Protein AF-A0A7C6SS58-F1 (afdb_monomer_lite)

Structure (mmCIF, N/CA/C/O backbone):
data_AF-A0A7C6SS58-F1
#
_entry.id   AF-A0A7C6SS58-F1
#
loop_
_atom_site.group_PDB
_atom_site.id
_atom_site.type_symbol
_atom_site.label_atom_id
_atom_site.label_alt_id
_atom_site.label_comp_id
_atom_site.label_asym_id
_atom_site.label_entity_id
_atom_site.label_seq_id
_atom_site.pdbx_PDB_ins_code
_atom_site.Cartn_x
_atom_site.Cartn_y
_atom_site.Cartn_z
_atom_site.occupancy
_atom_site.B_iso_or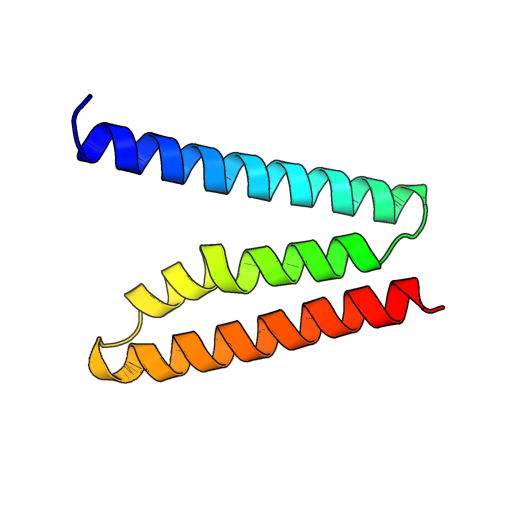_equiv
_atom_site.auth_seq_id
_atom_site.auth_comp_id
_atom_site.auth_asym_id
_atom_site.auth_atom_id
_atom_site.pdbx_PDB_model_num
ATOM 1 N N . MET A 1 1 ? 26.455 12.346 -1.211 1.00 68.56 1 MET A N 1
ATOM 2 C CA 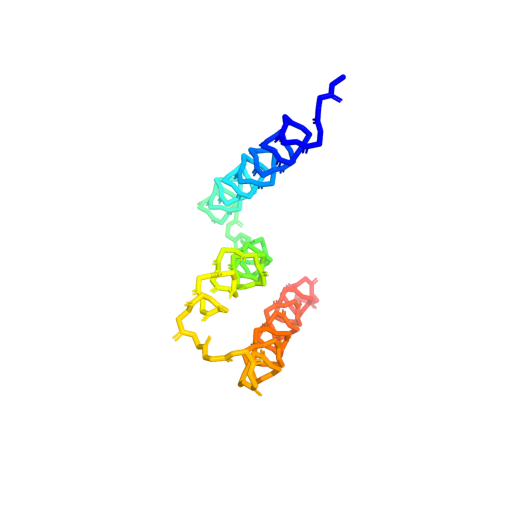. MET A 1 1 ? 25.707 11.077 -1.363 1.00 68.56 1 MET A CA 1
ATOM 3 C C . MET A 1 1 ? 25.436 10.865 -2.843 1.00 68.56 1 MET A C 1
ATOM 5 O O . MET A 1 1 ? 25.060 11.833 -3.491 1.00 68.56 1 MET A O 1
ATOM 9 N N . SER A 1 2 ? 25.666 9.674 -3.400 1.00 90.44 2 SER A N 1
ATOM 10 C CA . SER A 1 2 ? 25.355 9.417 -4.817 1.00 90.44 2 SER A CA 1
ATOM 11 C C . SER A 1 2 ? 23.855 9.167 -5.026 1.00 90.44 2 SER A C 1
ATOM 13 O O . SER A 1 2 ? 23.161 8.721 -4.110 1.00 90.44 2 SER A O 1
ATOM 15 N N . ASN A 1 3 ? 23.352 9.391 -6.245 1.00 91.88 3 ASN A N 1
ATOM 16 C CA . ASN A 1 3 ? 21.947 9.123 -6.592 1.00 91.88 3 ASN A CA 1
ATOM 17 C C . ASN A 1 3 ? 21.546 7.659 -6.325 1.00 91.88 3 ASN A C 1
ATOM 19 O O . ASN A 1 3 ? 20.421 7.385 -5.912 1.00 91.88 3 ASN A O 1
ATOM 23 N N . GLY A 1 4 ? 22.479 6.716 -6.502 1.00 90.19 4 GLY A N 1
ATOM 24 C CA . GLY A 1 4 ? 22.261 5.303 -6.179 1.00 90.19 4 GLY A CA 1
ATOM 25 C C . GLY A 1 4 ? 22.118 5.046 -4.676 1.00 90.19 4 GLY A C 1
ATOM 26 O O . GLY A 1 4 ? 21.215 4.323 -4.261 1.00 90.19 4 GLY A O 1
ATOM 27 N N . GLN A 1 5 ? 22.951 5.685 -3.848 1.00 91.19 5 GLN A N 1
ATOM 28 C CA . GLN A 1 5 ? 22.835 5.598 -2.388 1.00 91.19 5 GLN A CA 1
ATOM 29 C C . GLN A 1 5 ? 21.515 6.202 -1.894 1.00 91.19 5 GLN A C 1
ATOM 31 O O . GLN A 1 5 ? 20.843 5.601 -1.061 1.00 91.19 5 GLN A O 1
ATOM 36 N N . LEU A 1 6 ? 21.106 7.346 -2.452 1.00 93.88 6 LEU A N 1
ATOM 37 C CA . LEU A 1 6 ? 19.838 8.000 -2.118 1.00 93.88 6 LEU A CA 1
ATOM 38 C C . LEU A 1 6 ? 18.629 7.124 -2.457 1.00 93.88 6 LEU A C 1
ATOM 40 O O . LEU A 1 6 ? 17.746 6.943 -1.619 1.00 93.88 6 LEU A O 1
ATOM 44 N N . LYS A 1 7 ? 18.623 6.513 -3.647 1.00 90.44 7 LYS A N 1
ATOM 45 C CA . LYS A 1 7 ? 17.580 5.565 -4.053 1.00 90.44 7 LYS A CA 1
ATOM 46 C C . LYS A 1 7 ? 17.459 4.405 -3.064 1.00 90.44 7 LYS A C 1
ATOM 48 O O . LYS A 1 7 ? 16.351 4.070 -2.659 1.00 90.44 7 LYS A O 1
ATOM 53 N N . ASN A 1 8 ? 18.579 3.815 -2.652 1.00 90.31 8 ASN A N 1
ATOM 54 C CA . ASN A 1 8 ? 18.568 2.675 -1.735 1.00 90.31 8 ASN A CA 1
ATOM 55 C C . ASN A 1 8 ? 18.046 3.049 -0.342 1.00 90.31 8 ASN A C 1
ATOM 57 O O . ASN A 1 8 ? 17.278 2.282 0.232 1.00 90.31 8 ASN A O 1
ATOM 61 N N . VAL A 1 9 ? 18.398 4.233 0.172 1.00 94.12 9 VAL A N 1
ATOM 62 C CA . VAL A 1 9 ? 17.867 4.740 1.448 1.00 94.12 9 VAL A CA 1
ATOM 63 C C . VAL A 1 9 ? 16.349 4.908 1.377 1.00 94.12 9 VAL A C 1
ATOM 65 O O . VAL A 1 9 ? 15.649 4.419 2.259 1.00 94.12 9 VAL A O 1
ATOM 68 N N . PHE A 1 10 ? 15.818 5.526 0.318 1.00 91.38 10 PHE A N 1
ATOM 69 C CA . PHE A 1 10 ? 14.367 5.683 0.167 1.00 91.38 10 PHE A CA 1
ATOM 70 C C . PHE A 1 10 ? 13.638 4.352 0.008 1.00 91.38 10 PHE A C 1
ATOM 72 O O . PHE A 1 10 ? 12.583 4.161 0.606 1.00 91.38 10 PHE A O 1
ATOM 79 N N . VAL A 1 11 ? 14.204 3.416 -0.756 1.00 88.06 11 VAL A N 1
ATOM 80 C CA . VAL A 1 11 ? 13.641 2.069 -0.897 1.00 88.06 11 VAL A CA 1
ATOM 81 C C . VAL A 1 11 ? 13.596 1.370 0.461 1.00 88.06 11 VAL A C 1
ATOM 83 O O . VAL A 1 11 ? 12.551 0.845 0.838 1.00 88.06 11 VAL A O 1
ATOM 86 N N . PHE A 1 12 ? 14.695 1.406 1.216 1.00 90.38 12 PHE A N 1
ATOM 87 C CA . PHE A 1 12 ? 14.759 0.813 2.548 1.00 90.38 12 PHE A CA 1
ATOM 88 C C . PHE A 1 12 ? 13.732 1.434 3.501 1.00 90.38 12 PHE A C 1
ATOM 90 O O . PHE A 1 12 ? 12.971 0.702 4.127 1.00 90.38 12 PHE A O 1
ATOM 97 N N . LEU A 1 13 ? 13.665 2.768 3.570 1.00 91.62 13 LEU A N 1
ATOM 98 C CA . LEU A 1 13 ? 12.702 3.475 4.415 1.00 91.62 13 LEU A CA 1
ATOM 99 C C . LEU A 1 13 ? 11.258 3.134 4.041 1.00 91.62 13 LEU A C 1
ATOM 101 O O . LEU A 1 13 ? 10.448 2.892 4.930 1.00 91.62 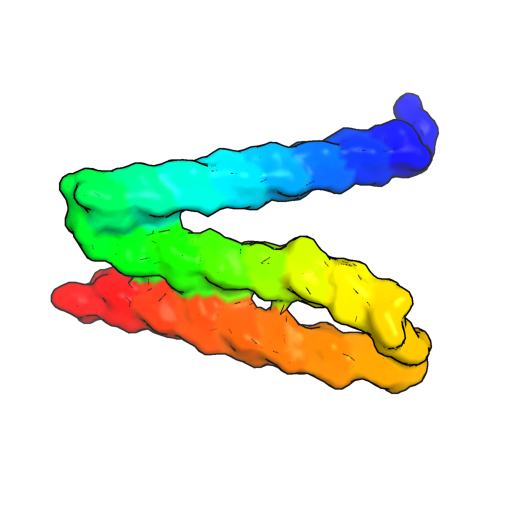13 LEU A O 1
ATOM 105 N N . ASN A 1 14 ? 10.945 3.059 2.746 1.00 88.88 14 ASN A N 1
ATOM 106 C CA . ASN A 1 14 ? 9.609 2.708 2.274 1.00 88.88 14 ASN A CA 1
ATOM 107 C C . ASN A 1 14 ? 9.202 1.297 2.738 1.00 88.88 14 ASN A C 1
ATOM 109 O O . ASN A 1 14 ? 8.156 1.123 3.361 1.00 88.88 14 ASN A O 1
ATOM 113 N N . TYR A 1 15 ? 10.065 0.294 2.535 1.00 87.38 15 TYR A N 1
ATOM 114 C CA . TYR A 1 15 ? 9.784 -1.069 2.998 1.00 87.38 15 TYR A CA 1
ATOM 115 C C . TYR A 1 15 ? 9.735 -1.179 4.526 1.00 87.38 15 TYR A C 1
ATOM 117 O O . TYR A 1 15 ? 8.852 -1.851 5.054 1.00 87.38 15 TYR A O 1
ATOM 125 N N . ALA A 1 16 ? 10.636 -0.507 5.247 1.00 92.00 16 ALA A N 1
ATOM 126 C CA . ALA A 1 16 ? 10.656 -0.524 6.708 1.00 92.00 16 ALA A CA 1
ATOM 127 C C . ALA A 1 16 ? 9.377 0.086 7.301 1.00 92.00 16 ALA A C 1
ATOM 129 O O . ALA A 1 16 ? 8.765 -0.512 8.186 1.00 92.00 16 ALA A O 1
ATOM 130 N N . LEU A 1 17 ? 8.936 1.237 6.780 1.00 92.44 17 LEU A N 1
ATOM 131 C CA . LEU A 1 17 ? 7.681 1.869 7.187 1.00 92.44 17 LEU A CA 1
ATOM 132 C C . LEU A 1 17 ? 6.474 0.999 6.828 1.00 92.44 17 LEU A C 1
ATOM 134 O O . LEU A 1 17 ? 5.590 0.829 7.662 1.00 92.44 17 LEU A O 1
ATOM 138 N N . GLY A 1 18 ? 6.457 0.392 5.638 1.00 90.31 18 GLY A N 1
ATOM 139 C CA . GLY A 1 18 ? 5.396 -0.531 5.230 1.00 90.31 18 GLY A CA 1
ATOM 140 C C . GLY A 1 18 ? 5.272 -1.743 6.160 1.00 90.31 18 GLY A C 1
ATOM 141 O O . GLY A 1 18 ? 4.171 -2.070 6.603 1.00 90.31 18 GLY A O 1
ATOM 142 N N . ILE A 1 19 ? 6.397 -2.371 6.522 1.00 91.62 19 ILE A N 1
ATOM 143 C CA . ILE A 1 19 ? 6.430 -3.490 7.479 1.00 91.62 19 ILE A CA 1
ATOM 144 C C . ILE A 1 19 ? 5.947 -3.033 8.856 1.00 91.62 19 ILE A C 1
ATOM 146 O O . ILE A 1 19 ? 5.132 -3.712 9.479 1.00 91.62 19 ILE A O 1
ATOM 150 N N . LEU A 1 20 ? 6.414 -1.877 9.330 1.00 95.62 20 LEU A N 1
ATOM 151 C CA . LEU A 1 20 ? 6.007 -1.340 10.625 1.00 95.62 20 LEU A CA 1
ATOM 152 C C . LEU A 1 20 ? 4.496 -1.073 10.672 1.00 95.62 20 LEU A C 1
ATOM 154 O O . LEU A 1 20 ? 3.839 -1.481 11.629 1.00 95.62 20 LEU A O 1
ATOM 158 N N . ILE A 1 21 ? 3.938 -0.450 9.630 1.00 93.31 21 ILE A N 1
ATOM 159 C CA . ILE A 1 21 ? 2.493 -0.225 9.496 1.00 93.31 21 ILE A CA 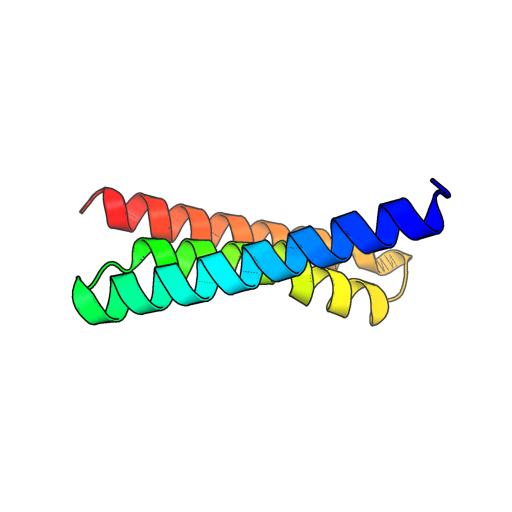1
ATOM 160 C C . ILE A 1 21 ? 1.751 -1.561 9.524 1.00 93.31 21 ILE A C 1
ATOM 162 O O . ILE A 1 21 ? 0.800 -1.696 10.286 1.00 93.31 21 ILE A O 1
ATOM 166 N N . ALA A 1 22 ? 2.204 -2.568 8.773 1.00 93.75 22 ALA A N 1
ATOM 167 C CA . ALA A 1 22 ? 1.560 -3.879 8.756 1.00 93.75 22 ALA A CA 1
ATOM 168 C C . ALA A 1 22 ? 1.540 -4.543 10.142 1.00 93.75 22 ALA A C 1
ATOM 170 O O . ALA A 1 22 ? 0.496 -5.029 10.581 1.00 93.75 22 ALA A O 1
ATOM 171 N N . LEU A 1 23 ? 2.663 -4.517 10.866 1.00 96.38 23 LEU A N 1
ATOM 172 C CA . LEU A 1 23 ? 2.758 -5.071 12.219 1.00 96.38 23 LEU A CA 1
ATOM 173 C C . LEU A 1 23 ? 1.851 -4.329 13.211 1.00 96.38 23 LEU A C 1
ATOM 175 O O . LEU A 1 23 ? 1.162 -4.962 14.014 1.00 96.38 23 LEU A O 1
ATOM 179 N N . ILE A 1 24 ? 1.821 -2.994 13.149 1.00 96.69 24 ILE A N 1
ATOM 180 C CA . ILE A 1 24 ? 0.954 -2.173 14.004 1.00 96.69 24 ILE A CA 1
ATOM 181 C C . ILE A 1 24 ? -0.518 -2.450 13.688 1.00 96.69 24 ILE A C 1
ATOM 183 O O . ILE A 1 24 ? -1.298 -2.682 14.610 1.00 96.69 24 ILE A O 1
ATOM 187 N N . SER A 1 25 ? -0.896 -2.485 12.411 1.00 96.31 25 SER A N 1
ATOM 188 C CA . SER A 1 25 ? -2.266 -2.761 11.971 1.00 96.31 25 SER A CA 1
ATOM 189 C C . SER A 1 25 ? -2.745 -4.141 12.409 1.00 96.31 25 SER A C 1
ATOM 191 O O . SER A 1 25 ? -3.842 -4.258 12.949 1.00 96.31 25 SER A O 1
ATOM 193 N N . LEU A 1 26 ? -1.908 -5.176 12.266 1.00 95.94 26 LEU A N 1
ATOM 194 C CA . LEU A 1 26 ? -2.208 -6.526 12.755 1.00 95.94 26 LEU A CA 1
ATOM 195 C C . LEU A 1 26 ? -2.376 -6.562 14.277 1.00 95.94 26 LEU A C 1
ATOM 197 O O . LEU A 1 26 ? -3.305 -7.187 14.781 1.00 95.94 26 LEU A O 1
ATOM 201 N N . SER A 1 27 ? -1.513 -5.863 15.018 1.00 97.19 27 SER A N 1
ATOM 202 C CA . SER A 1 27 ? -1.617 -5.745 16.477 1.00 97.19 27 SER A CA 1
ATOM 203 C C . SER A 1 27 ? -2.904 -5.028 16.906 1.00 97.19 27 SER A C 1
ATOM 205 O O . SER A 1 27 ? -3.579 -5.475 17.834 1.00 97.19 27 SER A O 1
ATOM 207 N N . LEU A 1 28 ? -3.282 -3.943 16.221 1.00 96.19 28 LEU A N 1
ATOM 208 C CA . LEU A 1 28 ? -4.527 -3.210 16.476 1.00 96.19 28 LEU A CA 1
ATOM 209 C C . LEU A 1 28 ? -5.761 -4.060 16.169 1.00 96.19 28 LEU A C 1
ATOM 211 O O . LEU A 1 28 ? -6.704 -4.059 16.959 1.00 96.19 28 LEU A O 1
ATOM 215 N N . PHE A 1 29 ? -5.735 -4.822 15.079 1.00 96.44 29 PHE A N 1
ATOM 216 C CA . PHE A 1 29 ? -6.796 -5.768 14.759 1.00 96.44 29 PHE A CA 1
ATOM 217 C C . PHE A 1 29 ? -6.910 -6.863 15.827 1.00 96.44 29 PHE A C 1
ATOM 219 O O . PHE A 1 29 ? -7.978 -7.050 16.399 1.00 96.44 29 PHE A O 1
ATOM 226 N N . ALA A 1 30 ? -5.804 -7.521 16.181 1.00 95.94 30 ALA A N 1
ATOM 227 C CA . ALA A 1 30 ? -5.810 -8.618 17.149 1.00 95.94 30 ALA A CA 1
ATOM 228 C C . ALA A 1 30 ? -6.227 -8.180 18.565 1.00 95.94 30 ALA A C 1
ATOM 230 O O . ALA A 1 30 ? -6.889 -8.933 19.272 1.00 95.94 30 ALA A O 1
ATOM 231 N N . LYS A 1 31 ? -5.834 -6.973 18.996 1.00 96.12 31 LYS A N 1
ATOM 232 C CA . LYS A 1 31 ? -6.091 -6.489 20.364 1.00 96.12 31 LYS A CA 1
ATOM 233 C C . LYS A 1 31 ? -7.391 -5.708 20.514 1.00 96.12 31 LYS A C 1
ATOM 235 O O . LYS A 1 31 ? -7.959 -5.705 21.601 1.00 96.12 31 LYS A O 1
ATOM 240 N N . LYS A 1 32 ? -7.810 -4.978 19.477 1.00 95.19 32 LYS A N 1
ATOM 241 C CA . LYS A 1 32 ? -8.934 -4.028 19.547 1.00 95.19 32 LYS A CA 1
ATOM 242 C C . LYS A 1 32 ? -10.026 -4.293 18.512 1.00 95.19 32 LYS A C 1
ATOM 244 O O . LYS A 1 32 ? -11.025 -3.585 18.513 1.00 95.19 32 LYS A O 1
ATOM 249 N N . GLY A 1 33 ? -9.839 -5.264 17.617 1.00 93.75 33 GLY A N 1
ATOM 250 C CA . GLY A 1 33 ? -10.779 -5.552 16.533 1.00 93.75 33 GLY A CA 1
ATOM 251 C C . GLY A 1 33 ? -10.806 -4.488 15.434 1.00 93.75 33 GLY A C 1
ATOM 252 O O . GLY A 1 33 ? -11.720 -4.487 14.621 1.00 93.75 33 GLY A O 1
ATOM 253 N N . TYR A 1 34 ? -9.834 -3.567 15.391 1.00 95.56 34 TYR A N 1
ATOM 254 C CA . TYR A 1 34 ? -9.837 -2.477 14.412 1.00 95.56 34 TYR A CA 1
ATOM 255 C C . TYR A 1 34 ? -9.527 -3.007 13.013 1.00 95.56 34 TYR A C 1
ATOM 257 O O . TYR A 1 34 ? -8.392 -3.393 12.729 1.00 95.56 34 TYR A O 1
ATOM 265 N N . VAL A 1 35 ? -10.527 -2.993 12.132 1.00 96.19 35 VAL A N 1
ATOM 266 C CA . VAL A 1 35 ? -10.399 -3.503 10.759 1.00 96.19 35 VAL A CA 1
ATOM 267 C C . VAL A 1 35 ? -9.840 -2.443 9.807 1.00 96.19 35 VAL A C 1
ATOM 269 O O . VAL A 1 35 ? -9.064 -2.771 8.911 1.00 96.19 35 VAL A O 1
ATOM 272 N N . ALA A 1 36 ? -10.141 -1.160 10.029 1.00 96.25 36 ALA A N 1
ATOM 273 C CA . ALA A 1 36 ? -9.691 -0.068 9.161 1.00 96.25 36 ALA A CA 1
ATOM 274 C C . ALA A 1 36 ? -8.161 -0.039 8.916 1.00 96.25 36 ALA A C 1
ATOM 276 O O . ALA A 1 36 ? -7.753 0.097 7.759 1.00 96.25 36 ALA A O 1
ATOM 277 N N . PRO A 1 37 ? -7.290 -0.251 9.928 1.00 95.88 37 PRO A N 1
ATOM 278 C CA . PRO A 1 37 ? -5.844 -0.356 9.712 1.00 95.88 37 PRO A CA 1
ATOM 279 C C . PRO A 1 37 ? -5.432 -1.488 8.757 1.00 95.88 37 PRO A C 1
ATOM 281 O O . PRO A 1 37 ? -4.447 -1.354 8.027 1.00 95.88 37 PRO A O 1
ATOM 284 N N . ILE A 1 38 ? -6.182 -2.595 8.719 1.00 96.94 38 ILE A N 1
ATOM 285 C CA . ILE A 1 38 ? -5.921 -3.708 7.797 1.00 96.94 38 ILE A CA 1
ATOM 286 C C . ILE A 1 38 ? -6.197 -3.272 6.360 1.00 96.94 38 ILE A C 1
ATOM 288 O O . ILE A 1 38 ? -5.335 -3.460 5.503 1.00 96.94 38 ILE A O 1
ATOM 292 N N . TYR A 1 39 ? -7.332 -2.618 6.101 1.00 97.31 39 TYR A N 1
ATOM 293 C CA . TYR A 1 39 ? -7.640 -2.094 4.768 1.00 97.31 39 TYR A CA 1
ATOM 294 C C . TYR A 1 39 ? -6.580 -1.097 4.284 1.00 97.31 39 TYR A C 1
ATOM 296 O O . TYR A 1 39 ? -6.089 -1.223 3.165 1.00 97.31 39 TYR A O 1
ATOM 304 N N . ILE A 1 40 ? -6.146 -0.175 5.150 1.00 94.94 40 ILE A N 1
ATOM 305 C CA . ILE A 1 40 ? -5.067 0.778 4.838 1.00 94.94 40 ILE A CA 1
ATOM 306 C C . ILE A 1 40 ? -3.761 0.041 4.508 1.00 94.94 40 ILE A C 1
ATOM 308 O O . ILE A 1 40 ? -3.079 0.380 3.542 1.00 94.94 40 ILE A O 1
ATOM 312 N N . THR A 1 41 ? -3.418 -0.993 5.279 1.00 95.81 41 THR A N 1
ATOM 313 C CA . THR A 1 41 ? -2.209 -1.797 5.042 1.00 95.81 41 THR A CA 1
ATOM 314 C C . THR A 1 41 ? -2.260 -2.489 3.682 1.00 95.81 41 THR A C 1
ATOM 316 O O . THR A 1 41 ? -1.289 -2.431 2.929 1.00 95.81 41 THR A O 1
ATOM 319 N N . VAL A 1 42 ? -3.392 -3.108 3.337 1.00 95.94 42 VAL A N 1
ATOM 320 C CA . VAL A 1 42 ? -3.568 -3.762 2.033 1.00 95.94 42 VAL A CA 1
ATOM 321 C C . VAL A 1 42 ? -3.478 -2.741 0.897 1.00 95.94 42 VAL A C 1
ATOM 323 O O . VAL A 1 42 ? -2.793 -3.003 -0.090 1.00 95.94 42 VAL A O 1
ATOM 326 N N . ALA A 1 43 ? -4.072 -1.554 1.060 1.00 96.31 43 ALA A N 1
ATOM 327 C CA . ALA A 1 43 ? -3.981 -0.473 0.081 1.00 96.31 43 ALA A CA 1
ATOM 328 C C . ALA A 1 43 ? -2.516 -0.099 -0.215 1.00 96.31 43 ALA A C 1
ATOM 330 O O . ALA A 1 43 ? -2.108 -0.073 -1.375 1.00 96.31 43 ALA A O 1
ATOM 331 N N . ILE A 1 44 ? -1.700 0.106 0.827 1.00 93.56 44 ILE A N 1
ATOM 332 C CA . ILE A 1 44 ? -0.268 0.432 0.693 1.00 93.56 44 ILE A CA 1
ATOM 333 C C . ILE A 1 44 ? 0.500 -0.689 -0.022 1.00 93.5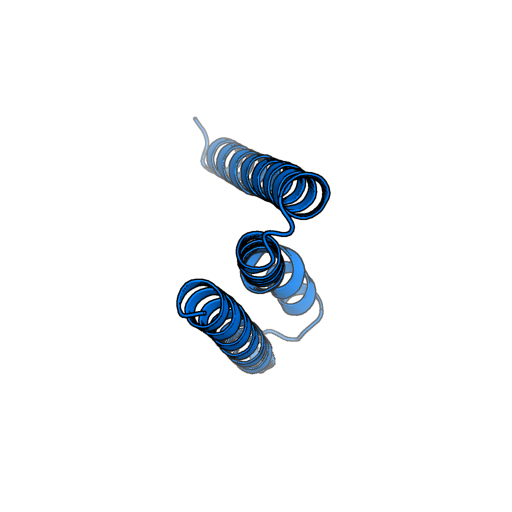6 44 ILE A C 1
ATOM 335 O O . ILE A 1 44 ? 1.331 -0.421 -0.892 1.00 93.56 44 ILE A O 1
ATOM 339 N N . VAL A 1 45 ? 0.224 -1.950 0.326 1.00 92.94 45 VAL A N 1
ATOM 340 C CA . VAL A 1 45 ? 0.885 -3.109 -0.293 1.00 92.94 45 VAL A CA 1
ATOM 341 C C . VAL A 1 45 ? 0.563 -3.209 -1.790 1.00 92.94 45 VAL A C 1
ATOM 343 O O . VAL A 1 45 ? 1.436 -3.579 -2.580 1.00 92.94 45 VAL A O 1
ATOM 346 N N . ILE A 1 46 ? -0.660 -2.850 -2.189 1.00 95.12 46 ILE A N 1
ATOM 347 C CA . ILE A 1 46 ? -1.101 -2.892 -3.587 1.00 95.12 46 ILE A CA 1
ATOM 348 C C . ILE A 1 46 ? -0.353 -1.868 -4.449 1.00 95.12 46 ILE A C 1
ATOM 350 O O . ILE A 1 46 ? 0.266 -2.264 -5.433 1.00 95.12 46 ILE A O 1
ATOM 354 N N . VAL A 1 47 ? -0.351 -0.587 -4.068 1.00 94.06 47 VAL A N 1
ATOM 355 C CA . VAL A 1 47 ? 0.276 0.491 -4.875 1.00 94.06 47 VAL A CA 1
ATOM 356 C C . VAL A 1 47 ? 1.796 0.542 -4.758 1.00 94.06 47 VAL A C 1
ATOM 358 O O . VAL A 1 47 ? 2.483 1.127 -5.586 1.00 94.06 47 VAL A O 1
ATOM 361 N N . GLY A 1 48 ? 2.361 -0.055 -3.709 1.00 90.56 48 GLY A N 1
ATOM 362 C CA . GLY A 1 48 ? 3.804 -0.117 -3.527 1.00 90.56 48 GLY A CA 1
ATOM 363 C C . GLY A 1 48 ? 4.382 -1.426 -4.077 1.00 90.56 48 GLY A C 1
ATOM 364 O O . GLY A 1 48 ? 4.725 -1.507 -5.259 1.00 90.56 48 GLY A O 1
ATOM 365 N N . PRO A 1 49 ? 4.572 -2.450 -3.230 1.00 90.69 49 PRO A N 1
ATOM 366 C CA . PRO A 1 49 ? 5.191 -3.717 -3.615 1.00 90.69 49 PRO A CA 1
ATOM 367 C C . PRO A 1 49 ? 4.544 -4.420 -4.815 1.00 90.69 49 PRO A C 1
ATOM 369 O O . PRO A 1 49 ? 5.265 -4.832 -5.726 1.00 90.69 49 PRO A O 1
ATOM 372 N N . ILE A 1 50 ? 3.215 -4.575 -4.817 1.00 92.69 50 ILE A N 1
ATOM 373 C CA . ILE A 1 50 ? 2.517 -5.374 -5.836 1.00 92.69 50 ILE A CA 1
ATOM 374 C C . ILE A 1 50 ? 2.573 -4.674 -7.190 1.00 92.69 50 ILE A C 1
ATOM 376 O O . ILE A 1 50 ? 2.989 -5.297 -8.164 1.00 92.69 50 ILE A O 1
ATOM 380 N N . GLU A 1 51 ? 2.241 -3.385 -7.259 1.00 95.44 51 GLU A N 1
ATOM 381 C CA . GLU A 1 51 ? 2.351 -2.609 -8.494 1.00 95.44 51 GLU A CA 1
ATOM 382 C C . GLU A 1 51 ? 3.766 -2.673 -9.070 1.00 95.44 51 GLU A C 1
ATOM 384 O O . GLU A 1 51 ? 3.954 -3.052 -10.224 1.00 95.44 51 GLU A O 1
ATOM 389 N N . ASN A 1 52 ? 4.789 -2.419 -8.250 1.00 93.81 52 ASN A N 1
ATOM 390 C CA . ASN A 1 52 ? 6.181 -2.483 -8.695 1.00 93.81 52 ASN A CA 1
ATOM 391 C C . ASN A 1 52 ? 6.590 -3.867 -9.216 1.00 93.81 52 ASN A C 1
ATOM 393 O O . ASN A 1 52 ? 7.440 -3.962 -10.107 1.00 93.81 52 ASN A O 1
ATOM 397 N N . LEU A 1 53 ? 6.039 -4.942 -8.647 1.00 93.38 53 LEU A N 1
ATOM 398 C CA . LEU A 1 53 ? 6.271 -6.302 -9.124 1.00 93.38 53 LEU A CA 1
ATOM 399 C C . LEU A 1 53 ? 5.598 -6.517 -10.484 1.00 93.38 53 LEU A C 1
ATOM 401 O O . LEU A 1 53 ? 6.258 -6.949 -11.428 1.00 93.38 53 LEU A O 1
ATOM 405 N N . LEU A 1 54 ? 4.320 -6.155 -10.599 1.00 94.81 54 LEU A N 1
ATOM 406 C CA . LEU A 1 54 ? 3.539 -6.299 -11.827 1.00 94.81 54 LEU A CA 1
ATOM 407 C C . LEU A 1 54 ? 4.141 -5.480 -12.975 1.00 94.81 54 LEU A C 1
ATOM 409 O O . LEU A 1 54 ? 4.335 -6.010 -14.064 1.00 94.81 54 LEU A O 1
ATOM 413 N N . MET A 1 55 ? 4.555 -4.238 -12.715 1.00 96.31 55 MET A N 1
ATOM 414 C CA . MET A 1 55 ? 5.201 -3.337 -13.681 1.00 96.31 55 MET A CA 1
ATOM 415 C C . MET A 1 55 ? 6.487 -3.903 -14.304 1.00 96.31 55 MET A C 1
ATOM 417 O O . MET A 1 55 ? 6.872 -3.504 -15.409 1.00 96.31 55 MET A O 1
ATOM 421 N N . LYS A 1 56 ? 7.171 -4.821 -13.604 1.00 94.81 56 LYS A N 1
ATOM 422 C CA . LYS A 1 56 ? 8.355 -5.539 -14.109 1.00 94.81 56 LYS A CA 1
ATOM 423 C C . LYS A 1 56 ? 7.994 -6.766 -14.947 1.00 94.81 56 LYS A C 1
ATOM 425 O O . LYS A 1 56 ? 8.827 -7.209 -15.730 1.00 94.81 56 LYS A O 1
ATOM 430 N N . MET A 1 57 ? 6.795 -7.313 -14.763 1.00 95.19 57 MET A N 1
ATOM 431 C CA . MET A 1 57 ? 6.298 -8.502 -15.461 1.00 95.19 57 MET A CA 1
ATOM 432 C C . MET A 1 57 ? 5.560 -8.160 -16.758 1.00 95.19 57 MET A C 1
ATOM 434 O O . MET A 1 57 ? 5.476 -9.004 -17.646 1.00 95.19 57 MET A O 1
ATOM 438 N N . VAL A 1 58 ? 5.040 -6.936 -16.886 1.00 95.94 58 VAL A N 1
ATOM 439 C CA . VAL A 1 58 ? 4.341 -6.477 -18.093 1.00 95.94 58 VAL A CA 1
A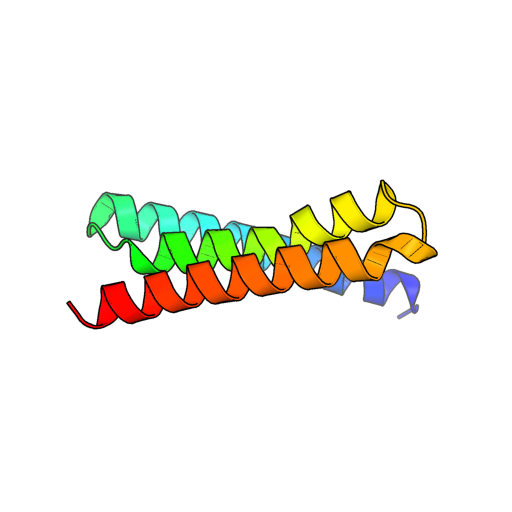TOM 440 C C . VAL A 1 58 ? 5.222 -5.629 -19.007 1.00 95.94 58 VAL A C 1
ATOM 442 O O . VAL A 1 58 ? 6.170 -4.960 -18.581 1.00 95.94 58 VAL A O 1
ATOM 445 N N . SER A 1 59 ? 4.878 -5.636 -20.296 1.00 96.25 59 SER A N 1
ATOM 446 C CA . SER A 1 59 ? 5.556 -4.812 -21.290 1.00 96.25 59 SER A CA 1
ATOM 447 C C . SER A 1 59 ? 5.288 -3.314 -21.039 1.00 96.25 59 SER A C 1
ATOM 449 O O . SER A 1 59 ? 4.219 -2.963 -20.534 1.00 96.25 59 SER A O 1
ATOM 451 N N . PRO A 1 60 ? 6.213 -2.395 -21.388 1.00 95.69 60 PRO A N 1
ATOM 452 C CA . PRO A 1 60 ? 6.049 -0.967 -21.102 1.00 95.69 60 PRO A CA 1
ATOM 453 C C . PRO A 1 60 ? 4.748 -0.345 -21.630 1.00 95.69 60 PRO A C 1
ATOM 455 O O . PRO A 1 60 ? 4.197 0.534 -20.975 1.00 95.69 60 PRO A O 1
ATOM 458 N N . LYS A 1 61 ? 4.239 -0.823 -22.774 1.00 96.56 61 LYS A N 1
ATOM 459 C CA . LYS A 1 61 ? 2.978 -0.361 -23.383 1.00 96.56 61 LYS A CA 1
ATOM 460 C C . LYS A 1 61 ? 1.726 -0.757 -22.591 1.00 96.56 61 LYS A C 1
ATOM 462 O O . LYS A 1 61 ? 0.702 -0.110 -22.755 1.00 96.56 61 LYS A O 1
ATOM 467 N N . ASP A 1 62 ? 1.815 -1.772 -21.730 1.00 96.94 62 ASP A N 1
ATOM 468 C CA . ASP A 1 62 ? 0.684 -2.297 -20.951 1.00 96.94 62 ASP A CA 1
ATOM 469 C C . ASP A 1 62 ? 0.725 -1.831 -19.484 1.00 96.94 62 ASP A C 1
ATOM 471 O O . ASP A 1 62 ? -0.197 -2.088 -18.715 1.00 96.94 62 ASP A O 1
ATOM 475 N N . ARG A 1 63 ? 1.784 -1.114 -19.077 1.00 96.75 63 ARG A N 1
ATOM 476 C CA . ARG A 1 63 ? 1.970 -0.634 -17.695 1.00 96.75 63 ARG A CA 1
ATOM 477 C C . ARG A 1 63 ? 0.844 0.267 -17.204 1.00 96.75 63 ARG A C 1
ATOM 479 O O . ARG A 1 63 ? 0.510 0.213 -16.028 1.00 96.75 63 ARG A O 1
ATOM 486 N N . TRP A 1 64 ? 0.228 1.042 -18.095 1.00 97.12 64 TRP A N 1
ATOM 487 C CA . TRP A 1 64 ? -0.915 1.885 -17.737 1.00 97.12 64 TRP A CA 1
ATOM 488 C C . TRP A 1 64 ? -2.102 1.057 -17.221 1.00 97.12 64 TRP A C 1
ATOM 490 O O . TRP A 1 64 ? -2.828 1.515 -16.351 1.00 97.12 64 TRP A O 1
ATOM 500 N N . ILE A 1 65 ? -2.286 -0.180 -17.699 1.00 97.31 65 ILE A N 1
ATOM 501 C CA . ILE A 1 65 ? -3.362 -1.060 -17.223 1.00 97.31 65 ILE A CA 1
ATOM 502 C C . ILE A 1 65 ? -3.088 -1.465 -15.776 1.00 97.31 65 ILE A C 1
ATOM 504 O O . ILE A 1 65 ? -3.987 -1.421 -14.940 1.00 97.31 65 ILE A O 1
ATOM 508 N N . VAL A 1 66 ? -1.838 -1.834 -15.477 1.00 97.38 66 VAL A N 1
ATOM 509 C CA . VAL A 1 66 ? -1.412 -2.189 -14.118 1.00 97.38 66 VAL A CA 1
ATOM 510 C C . VAL A 1 66 ? -1.617 -1.006 -13.175 1.00 97.38 66 VAL A C 1
ATOM 512 O O . VAL A 1 66 ? -2.256 -1.197 -12.149 1.00 97.38 66 VAL A O 1
ATOM 515 N N . ASP A 1 67 ? -1.162 0.189 -13.561 1.00 97.56 67 ASP A N 1
ATOM 516 C CA . ASP A 1 67 ? -1.337 1.440 -12.803 1.00 97.56 67 ASP A CA 1
ATOM 517 C C . ASP A 1 67 ? -2.813 1.727 -12.479 1.00 97.56 67 ASP A C 1
ATOM 519 O O . ASP A 1 67 ? -3.173 2.003 -11.334 1.00 97.56 67 ASP A O 1
ATOM 523 N N . GLN A 1 68 ? -3.704 1.602 -13.468 1.00 98.19 68 GLN A N 1
ATOM 524 C CA . GLN A 1 68 ? -5.130 1.853 -13.255 1.00 98.19 68 GLN A CA 1
ATOM 525 C C . GLN A 1 68 ? -5.782 0.786 -12.369 1.00 98.19 68 GLN A C 1
ATOM 527 O O . GLN A 1 68 ? -6.583 1.118 -11.496 1.00 98.19 68 GLN A O 1
ATOM 532 N N . ILE A 1 69 ? -5.425 -0.491 -12.537 1.00 97.69 69 ILE A N 1
ATOM 533 C CA . ILE A 1 69 ? -5.954 -1.572 -11.696 1.00 97.69 69 ILE A CA 1
ATOM 534 C C . ILE A 1 69 ? -5.495 -1.402 -10.243 1.00 97.69 69 ILE A C 1
ATOM 536 O O . ILE A 1 69 ? -6.322 -1.487 -9.332 1.00 97.69 69 ILE A O 1
ATOM 540 N N . THR A 1 70 ? -4.205 -1.148 -10.001 1.00 97.44 70 THR A N 1
ATOM 541 C CA . THR A 1 70 ? -3.674 -0.974 -8.639 1.00 97.44 70 THR A CA 1
ATOM 542 C C . THR A 1 70 ? -4.237 0.281 -7.981 1.00 97.44 70 THR A C 1
ATOM 544 O O . THR A 1 70 ? -4.611 0.223 -6.808 1.00 97.44 70 THR A O 1
ATOM 547 N N . SER A 1 71 ? -4.418 1.366 -8.739 1.00 97.94 71 SER A N 1
ATOM 548 C CA . SER A 1 71 ? -5.078 2.593 -8.275 1.00 97.94 71 SER A CA 1
ATOM 549 C C . SER A 1 71 ? -6.548 2.378 -7.902 1.00 97.94 71 SER A C 1
ATOM 551 O O . SER A 1 71 ? -6.992 2.834 -6.849 1.00 97.94 71 SER A O 1
ATOM 553 N N . ILE A 1 72 ? -7.321 1.648 -8.713 1.00 98.38 72 ILE A N 1
ATOM 554 C CA . ILE A 1 72 ? -8.723 1.328 -8.393 1.00 98.38 72 ILE A CA 1
ATOM 555 C C . ILE A 1 72 ? -8.799 0.487 -7.116 1.00 98.38 72 ILE A C 1
ATOM 557 O O . ILE A 1 72 ? -9.578 0.797 -6.215 1.00 98.38 72 ILE A O 1
ATOM 561 N N . LEU A 1 73 ? -7.969 -0.553 -7.007 1.00 98.19 73 LEU A N 1
ATOM 562 C CA . LEU A 1 73 ? -7.928 -1.401 -5.817 1.00 98.19 73 LEU A CA 1
ATOM 563 C C . LEU A 1 73 ? -7.549 -0.602 -4.564 1.00 98.19 73 LEU A C 1
ATOM 565 O O . LEU A 1 73 ? -8.184 -0.759 -3.523 1.00 98.19 73 LEU A O 1
ATOM 569 N N . PHE A 1 74 ? -6.567 0.293 -4.667 1.00 98.00 74 PHE A N 1
ATOM 570 C CA . PHE A 1 74 ? -6.193 1.208 -3.592 1.00 98.00 74 PHE A CA 1
ATOM 571 C C . PHE A 1 74 ? -7.370 2.044 -3.099 1.00 98.00 74 PHE A C 1
ATOM 573 O O . PHE A 1 74 ? -7.644 2.077 -1.899 1.00 98.00 74 PHE A O 1
ATOM 580 N N . LEU A 1 75 ? -8.096 2.677 -4.023 1.00 98.31 75 LEU A N 1
ATOM 581 C CA . LEU A 1 75 ? -9.253 3.505 -3.694 1.00 98.31 75 LEU A CA 1
ATOM 582 C C . LEU A 1 75 ? -10.379 2.687 -3.055 1.00 98.31 75 LEU A C 1
ATOM 584 O O . LEU A 1 75 ? -11.000 3.159 -2.105 1.00 98.31 75 LEU A O 1
ATOM 588 N N . ILE A 1 76 ? -10.605 1.451 -3.512 1.00 98.50 76 ILE A N 1
ATOM 589 C CA . ILE A 1 76 ? -11.576 0.537 -2.895 1.00 98.50 76 ILE A CA 1
ATOM 590 C C . ILE A 1 76 ? -11.193 0.250 -1.439 1.00 98.50 76 ILE A C 1
ATOM 592 O O . ILE A 1 76 ? -12.033 0.384 -0.551 1.00 98.50 76 ILE A O 1
ATOM 596 N N . PHE A 1 77 ? -9.935 -0.098 -1.158 1.00 98.25 77 PHE A N 1
ATOM 597 C CA . PHE A 1 77 ? -9.501 -0.367 0.217 1.00 98.25 77 PHE A CA 1
ATOM 598 C C . PHE A 1 77 ? -9.534 0.879 1.106 1.00 98.25 77 PHE A C 1
ATOM 600 O O . PHE A 1 77 ? -9.928 0.786 2.269 1.00 98.25 77 PHE A O 1
ATOM 607 N N . LEU A 1 78 ? -9.190 2.055 0.577 1.00 96.88 78 LEU A N 1
ATOM 608 C CA . LEU A 1 78 ? -9.357 3.303 1.322 1.00 96.88 78 LEU A CA 1
ATOM 609 C C . LEU A 1 78 ? -10.827 3.597 1.626 1.00 96.88 78 LEU A C 1
ATOM 611 O O . LEU A 1 78 ? -11.145 3.976 2.751 1.00 96.88 78 LEU A O 1
ATOM 615 N N . LEU A 1 79 ? -11.728 3.382 0.666 1.00 98.00 79 LEU A N 1
ATOM 616 C CA . LEU A 1 79 ? -13.161 3.544 0.890 1.00 98.00 79 LEU A CA 1
ATOM 617 C C . LEU A 1 79 ? -13.657 2.590 1.982 1.00 98.00 79 LEU A C 1
ATOM 619 O O . LEU A 1 79 ? -14.381 3.021 2.875 1.00 98.00 79 LEU A O 1
ATOM 623 N N . LEU A 1 80 ? -13.223 1.326 1.968 1.00 97.81 80 LEU A N 1
ATOM 624 C CA . LEU A 1 80 ? -13.541 0.366 3.031 1.00 97.81 80 LEU A CA 1
ATOM 625 C C . LEU A 1 80 ? -13.034 0.834 4.401 1.00 97.81 80 LEU A C 1
ATOM 627 O O . LEU A 1 80 ? -13.756 0.707 5.387 1.00 97.81 80 LEU A O 1
ATOM 631 N N . ALA A 1 81 ? -11.833 1.415 4.473 1.00 96.75 81 ALA A N 1
ATOM 632 C CA . ALA A 1 81 ? -11.310 1.994 5.710 1.00 96.75 81 ALA A CA 1
ATOM 633 C C . ALA A 1 81 ? -12.170 3.163 6.214 1.00 96.75 81 ALA A C 1
ATOM 635 O O . ALA A 1 81 ? -12.484 3.221 7.399 1.00 96.75 81 ALA A O 1
ATOM 636 N N . VAL A 1 82 ? -12.584 4.067 5.322 1.00 96.69 82 VAL A N 1
ATOM 637 C CA . VAL A 1 82 ? -13.458 5.201 5.666 1.00 96.69 82 VAL A CA 1
ATOM 638 C C . VAL A 1 82 ? -14.824 4.719 6.152 1.00 96.69 82 VAL A C 1
ATOM 640 O O . VAL A 1 82 ? -15.304 5.192 7.178 1.00 96.69 82 VAL A O 1
ATOM 643 N N . LEU A 1 83 ? -15.433 3.759 5.452 1.00 97.00 83 LEU A N 1
ATOM 644 C CA . LEU A 1 83 ? -16.720 3.183 5.846 1.00 97.00 83 LEU A CA 1
ATOM 645 C C . LEU A 1 83 ? -16.638 2.468 7.194 1.00 97.00 83 LEU A C 1
ATOM 647 O O . LEU A 1 83 ? -17.593 2.510 7.959 1.00 97.00 83 LEU A O 1
ATOM 651 N N . GLU A 1 84 ? -15.507 1.834 7.500 1.00 95.12 84 GLU A N 1
ATOM 652 C CA . GLU A 1 84 ? -15.286 1.205 8.799 1.00 95.12 84 GLU A CA 1
ATOM 653 C C . GLU A 1 84 ? -15.203 2.230 9.935 1.00 95.12 84 GLU A C 1
ATOM 655 O O . GLU A 1 84 ? -15.731 1.979 11.010 1.00 95.12 84 GLU A O 1
ATOM 660 N N . PHE A 1 85 ? -14.597 3.398 9.702 1.00 89.12 85 PHE A N 1
ATOM 661 C CA . PHE A 1 85 ? -14.585 4.485 10.689 1.00 89.12 85 PHE A CA 1
ATOM 662 C C . PHE A 1 85 ? -15.939 5.182 10.862 1.00 89.12 85 PHE A C 1
ATOM 664 O O . PHE A 1 85 ? -16.136 5.872 11.859 1.00 89.12 85 PHE A O 1
ATOM 671 N N . ALA A 1 86 ? -16.842 5.050 9.890 1.00 88.38 86 ALA A N 1
ATOM 672 C CA . ALA A 1 86 ? -18.175 5.643 9.931 1.00 88.38 86 ALA A CA 1
ATOM 673 C C . ALA A 1 86 ? -19.226 4.759 10.634 1.00 88.38 86 ALA A C 1
ATOM 675 O O . ALA A 1 86 ? -20.377 5.183 10.746 1.00 88.38 86 ALA A O 1
ATOM 676 N N . LYS A 1 87 ? -18.853 3.546 11.060 1.00 78.50 87 LYS A N 1
ATOM 677 C CA . LYS A 1 87 ? -19.689 2.650 11.875 1.00 78.50 87 LYS A CA 1
ATOM 678 C C . LYS A 1 87 ? -19.599 3.008 13.353 1.00 78.50 87 LYS A C 1
ATOM 680 O O . LYS A 1 87 ? -20.650 2.898 14.018 1.00 78.50 87 LYS A O 1
#

pLDDT: mean 94.26, std 4.31, range [68.56, 98.5]

Foldseek 3Di:
DDPVVVVVVVVVVLVVVLVVLCVVLVVCCVPPVQCLSVLQSVLSCLQPVVLVVVCVVDDPVCSVVSVVVSVVSSVVSNVVSVVSVVD

Radius of gyration: 15.4 Å; chains: 1; bounding box: 45×20×44 Å

Sequence (87 aa):
MSNGQLKNVFVFLNYALGILIALISLSLFAKKGYVAPIYITVAIVIVGPIENLLMKMVSPKDRWIVDQITSILFLIFLLLAVLEFAK

Secondary structure (DSSP, 8-state):
--HHHHHHHHHHHHHHHHHHHHHHHHHHHHHH---HHHHHHHHHHIIIIIHHHHHHHS-GGGHHHHHHHHHHHHHHHHHHHHHHHT-